Protein AF-A0A538EC17-F1 (afdb_monomer_lite)

Sequence (114 aa):
MIHNLARRTAIVAAAILASVFLIAAPARGELFHPRQQWLREATNGLFLHWGMRTAPGHQDCAAWEQAVTDGGWDANYWVTEGLKLHVQYLVLASFHSRLGYARAWPSAIPGSCS

Radius of gyration: 28.58 Å; chains: 1; bounding box: 36×23×93 Å

Foldseek 3Di:
DVVVVVVVVVVVVVVVVVVVVVPPDPPPDPPDDVVCVLVVPWPAEEEDDAAQCDPVHHPDPVVRVCCCVVVPPDPVVVVVVCVVVVGSYYHYCCADPPRFHDPPDDDPPPRHDD

pLDDT: mean 85.37, std 10.19, range [56.25, 98.12]

Structure (mmCIF, N/CA/C/O backbone):
data_AF-A0A538EC17-F1
#
_entry.id   AF-A0A538EC17-F1
#
loop_
_atom_site.group_PDB
_atom_site.id
_atom_site.type_symbol
_atom_site.label_atom_id
_atom_site.label_alt_id
_atom_site.label_comp_id
_atom_site.label_asym_id
_atom_site.label_entity_id
_atom_site.label_seq_id
_atom_site.pdbx_PDB_ins_code
_atom_site.Cartn_x
_atom_site.Cartn_y
_atom_site.Cartn_z
_atom_site.occupancy
_atom_site.B_iso_or_equiv
_atom_site.auth_seq_id
_atom_site.auth_comp_id
_atom_site.auth_asym_id
_atom_site.auth_atom_id
_atom_site.pdbx_PDB_model_num
ATOM 1 N N . MET A 1 1 ? 7.850 -5.585 74.535 1.00 60.94 1 MET A N 1
ATOM 2 C CA . MET A 1 1 ? 8.252 -6.138 73.216 1.00 60.94 1 MET A CA 1
ATOM 3 C C . MET A 1 1 ? 7.045 -6.451 72.316 1.00 60.94 1 MET A C 1
ATOM 5 O O . MET A 1 1 ? 7.040 -6.026 71.170 1.00 60.94 1 MET A O 1
ATOM 9 N N . ILE A 1 2 ? 5.992 -7.093 72.841 1.00 62.22 2 ILE A N 1
ATOM 10 C CA . ILE A 1 2 ? 4.789 -7.532 72.095 1.00 62.22 2 ILE A CA 1
ATOM 11 C C . ILE A 1 2 ? 3.976 -6.373 71.471 1.00 62.22 2 ILE A C 1
ATOM 13 O O . ILE A 1 2 ? 3.570 -6.465 70.316 1.00 62.22 2 ILE A O 1
ATOM 17 N N . HIS A 1 3 ? 3.812 -5.237 72.163 1.00 62.72 3 HIS A N 1
ATOM 18 C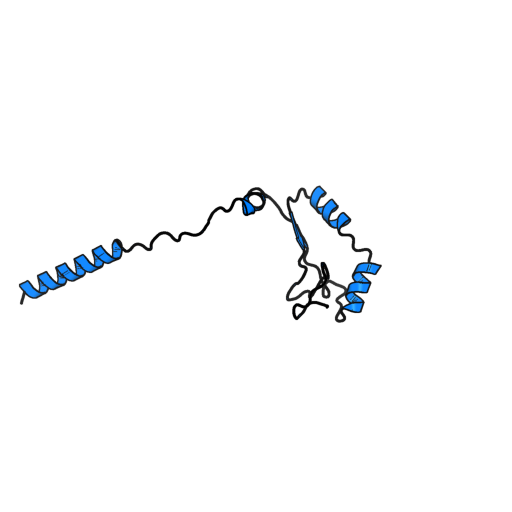 CA . HIS A 1 3 ? 3.094 -4.072 71.610 1.00 62.72 3 HIS A CA 1
ATOM 19 C C . HIS A 1 3 ? 3.777 -3.441 70.384 1.00 62.72 3 HIS A C 1
ATOM 21 O O . HIS A 1 3 ? 3.100 -2.951 69.482 1.00 62.72 3 HIS A O 1
ATOM 27 N N . ASN A 1 4 ? 5.112 -3.501 70.306 1.00 70.94 4 ASN A N 1
ATOM 28 C CA . ASN A 1 4 ? 5.855 -3.002 69.146 1.00 70.94 4 ASN A CA 1
ATOM 29 C C . ASN A 1 4 ? 5.720 -3.928 67.934 1.00 70.94 4 ASN A C 1
ATOM 31 O O . ASN A 1 4 ? 5.745 -3.442 66.806 1.00 70.94 4 ASN A O 1
ATOM 35 N N . LEU A 1 5 ? 5.555 -5.236 68.157 1.00 77.31 5 LEU A N 1
ATOM 36 C CA . LEU A 1 5 ? 5.318 -6.197 67.083 1.00 77.31 5 LEU A CA 1
ATOM 37 C C . LEU A 1 5 ? 3.922 -5.996 66.486 1.00 77.31 5 LEU A C 1
ATOM 39 O O . LEU A 1 5 ? 3.818 -5.765 65.289 1.00 77.31 5 LEU A O 1
ATOM 43 N N . ALA A 1 6 ? 2.879 -5.945 67.321 1.00 79.19 6 ALA A N 1
ATOM 44 C CA . ALA A 1 6 ? 1.502 -5.717 66.871 1.00 79.19 6 ALA A CA 1
ATOM 45 C C . ALA A 1 6 ? 1.340 -4.396 66.095 1.00 79.19 6 ALA A C 1
ATOM 47 O O . ALA A 1 6 ? 0.683 -4.354 65.055 1.00 79.19 6 ALA A O 1
ATOM 48 N N . ARG A 1 7 ? 2.003 -3.324 66.552 1.00 83.31 7 ARG A N 1
ATOM 49 C CA . ARG A 1 7 ? 2.001 -2.025 65.866 1.00 83.31 7 ARG A CA 1
ATOM 50 C C . ARG A 1 7 ? 2.695 -2.085 64.502 1.00 83.31 7 ARG A C 1
ATOM 52 O O . ARG A 1 7 ? 2.199 -1.496 63.549 1.00 83.31 7 ARG A O 1
ATOM 59 N N . ARG A 1 8 ? 3.813 -2.810 64.386 1.00 84.06 8 ARG A N 1
ATOM 60 C CA . ARG A 1 8 ? 4.512 -3.018 63.104 1.00 84.06 8 ARG A CA 1
ATOM 61 C C . ARG A 1 8 ? 3.663 -3.834 62.132 1.00 84.06 8 ARG A C 1
ATOM 63 O O . ARG A 1 8 ? 3.562 -3.452 60.972 1.00 84.06 8 ARG A O 1
ATOM 70 N N . THR A 1 9 ? 3.002 -4.889 62.607 1.00 86.56 9 THR A N 1
ATOM 71 C CA . THR A 1 9 ? 2.109 -5.711 61.778 1.00 86.56 9 THR A CA 1
ATOM 72 C C . THR A 1 9 ? 0.923 -4.902 61.257 1.00 86.56 9 THR A C 1
ATOM 74 O O . THR A 1 9 ? 0.600 -4.992 60.077 1.00 86.56 9 THR A O 1
ATOM 77 N N . ALA A 1 10 ? 0.319 -4.055 62.097 1.00 87.69 10 ALA A N 1
ATOM 78 C CA . ALA A 1 10 ? -0.781 -3.181 61.689 1.00 87.69 10 ALA A CA 1
ATOM 79 C C . ALA A 1 10 ? -0.356 -2.154 60.625 1.00 87.69 10 ALA A C 1
ATOM 81 O O . ALA A 1 10 ? -1.093 -1.920 59.671 1.00 87.69 10 ALA A O 1
ATOM 82 N N . ILE A 1 11 ? 0.847 -1.581 60.746 1.00 88.62 11 ILE A N 1
ATOM 83 C CA . ILE A 1 11 ? 1.389 -0.640 59.752 1.00 88.62 11 ILE A CA 1
ATOM 84 C C . ILE A 1 11 ? 1.641 -1.342 58.414 1.00 88.62 11 ILE A C 1
ATOM 86 O O . ILE A 1 11 ? 1.278 -0.808 57.371 1.00 88.62 11 ILE A O 1
ATOM 90 N N . VAL A 1 12 ? 2.224 -2.544 58.432 1.00 88.75 12 VAL A N 1
ATOM 91 C CA . VAL A 1 12 ? 2.475 -3.319 57.207 1.00 88.75 12 VAL A CA 1
ATOM 92 C C . VAL A 1 12 ? 1.161 -3.731 56.544 1.00 88.75 12 VAL A C 1
ATOM 94 O O . VAL A 1 12 ? 1.015 -3.564 55.337 1.00 88.75 12 VAL A O 1
ATOM 97 N N . ALA A 1 13 ? 0.176 -4.192 57.318 1.00 87.62 13 ALA A N 1
ATOM 98 C CA . ALA A 1 13 ? -1.147 -4.528 56.798 1.00 87.62 13 ALA A CA 1
ATOM 99 C C . ALA A 1 13 ? -1.848 -3.306 56.181 1.00 87.62 13 ALA A C 1
ATOM 101 O O . ALA A 1 13 ? -2.409 -3.408 55.093 1.00 87.62 13 ALA A O 1
ATOM 102 N N . ALA A 1 14 ? -1.761 -2.139 56.828 1.00 86.12 14 ALA A N 1
ATOM 103 C CA . ALA A 1 14 ? -2.302 -0.891 56.296 1.00 86.12 14 ALA A CA 1
ATOM 104 C C . ALA A 1 14 ? -1.579 -0.440 55.016 1.00 86.12 14 ALA A C 1
ATOM 106 O O . ALA A 1 14 ? -2.231 0.014 54.081 1.00 86.12 14 ALA A O 1
ATOM 107 N N . ALA A 1 15 ? -0.254 -0.604 54.939 1.00 84.56 15 ALA A N 1
ATOM 108 C CA . ALA A 1 15 ? 0.530 -0.279 53.749 1.00 84.56 15 ALA A CA 1
ATOM 109 C C . ALA A 1 15 ? 0.210 -1.207 52.564 1.00 84.56 15 ALA A C 1
ATOM 111 O O . ALA A 1 15 ? 0.114 -0.737 51.433 1.00 84.56 15 ALA A O 1
ATOM 112 N N . ILE A 1 16 ? -0.008 -2.503 52.821 1.00 84.50 16 ILE A N 1
ATOM 113 C CA . ILE A 1 16 ? -0.431 -3.477 51.804 1.00 84.50 16 ILE A CA 1
ATOM 114 C C . ILE A 1 16 ? -1.869 -3.194 51.347 1.00 84.50 16 ILE A C 1
ATOM 116 O O . ILE A 1 16 ? -2.143 -3.216 50.153 1.00 84.50 16 ILE A O 1
ATOM 120 N N . LEU A 1 17 ? -2.795 -2.871 52.258 1.00 82.44 17 LEU A N 1
ATOM 121 C CA . LEU A 1 17 ? -4.143 -2.455 51.854 1.00 82.44 17 LEU A CA 1
ATOM 122 C C . LEU A 1 17 ? -4.105 -1.167 51.020 1.00 82.44 17 LEU A C 1
ATOM 124 O O . LEU A 1 17 ? -4.785 -1.076 50.004 1.00 82.44 17 LEU A O 1
ATOM 128 N N . ALA A 1 18 ? -3.295 -0.185 51.419 1.00 80.12 18 ALA A N 1
ATOM 129 C CA . ALA A 1 18 ? -3.161 1.071 50.690 1.00 80.12 18 ALA A CA 1
ATOM 130 C C . ALA A 1 18 ? -2.568 0.870 49.285 1.00 80.12 18 ALA A C 1
ATOM 132 O O . ALA A 1 18 ? -3.008 1.531 48.346 1.00 80.12 18 ALA A O 1
ATOM 133 N N . SER A 1 19 ? -1.628 -0.066 49.104 1.00 75.25 19 SER A N 1
ATOM 134 C CA . SER A 1 19 ? -1.074 -0.375 47.780 1.00 75.25 19 SER A CA 1
ATOM 135 C C . SER A 1 19 ? -2.064 -1.105 46.869 1.00 75.25 19 SER A C 1
ATOM 137 O O . SER A 1 19 ? -2.025 -0.891 45.660 1.00 75.25 19 SER A O 1
ATOM 139 N N . VAL A 1 20 ? -3.007 -1.875 47.428 1.00 69.56 20 VAL A N 1
ATOM 140 C CA . VAL A 1 20 ? -4.125 -2.467 46.670 1.00 69.56 20 VAL A CA 1
ATOM 141 C C . VAL A 1 20 ? -5.105 -1.400 46.169 1.00 69.56 20 VAL A C 1
ATOM 143 O O . VAL A 1 20 ? -5.707 -1.604 45.124 1.00 69.56 20 VAL A O 1
ATOM 146 N N . PHE A 1 21 ? -5.244 -0.252 46.844 1.00 64.12 21 PHE A N 1
ATOM 147 C CA . PHE A 1 21 ? -6.096 0.861 46.387 1.00 64.12 21 PHE A CA 1
ATOM 148 C C . PHE A 1 21 ? -5.386 1.870 45.470 1.00 64.12 21 PHE A C 1
ATOM 150 O O . PHE A 1 21 ? -6.052 2.692 44.845 1.00 64.12 21 PHE A O 1
ATOM 157 N N . LEU A 1 22 ? -4.061 1.781 45.314 1.00 67.56 22 LEU A N 1
ATOM 158 C CA . LEU A 1 22 ? -3.286 2.535 44.316 1.00 67.56 22 LEU A CA 1
ATOM 159 C C . LEU A 1 22 ? -3.315 1.863 42.929 1.00 67.56 22 LEU A C 1
ATOM 161 O O . LEU A 1 22 ? -2.360 1.977 42.158 1.00 67.56 22 LEU A O 1
ATOM 165 N N . ILE A 1 23 ? -4.410 1.159 42.613 1.00 66.38 23 ILE A N 1
ATOM 166 C CA . ILE A 1 23 ? -4.672 0.561 41.299 1.00 66.38 23 ILE A CA 1
ATOM 167 C C . ILE A 1 23 ? -4.445 1.655 40.260 1.00 66.38 23 ILE A C 1
ATOM 169 O O . ILE A 1 23 ? -5.073 2.713 40.331 1.00 66.38 23 ILE A O 1
ATOM 173 N N . ALA A 1 24 ? -3.496 1.417 39.353 1.00 67.00 24 ALA A N 1
ATOM 174 C CA . ALA A 1 24 ? -3.089 2.366 38.329 1.00 67.00 24 ALA A CA 1
ATOM 175 C C . ALA A 1 24 ? -4.323 3.038 37.716 1.00 67.00 24 ALA A C 1
ATOM 177 O O . ALA A 1 24 ? -5.245 2.351 37.270 1.00 67.00 24 ALA A O 1
ATOM 178 N N . ALA A 1 25 ? -4.354 4.375 37.733 1.00 72.00 25 ALA A N 1
ATOM 179 C CA . ALA A 1 25 ? -5.423 5.121 37.086 1.00 72.00 25 ALA A CA 1
ATOM 180 C C . ALA A 1 25 ? -5.595 4.575 35.659 1.00 72.00 25 ALA A C 1
ATOM 182 O O . ALA A 1 25 ? -4.582 4.359 34.982 1.00 72.00 25 ALA A O 1
ATOM 183 N N . PRO A 1 26 ? -6.834 4.315 35.201 1.00 74.38 26 PRO A N 1
ATOM 184 C CA . PRO A 1 26 ? -7.045 3.747 33.881 1.00 74.38 26 PRO A CA 1
ATOM 185 C C . PRO A 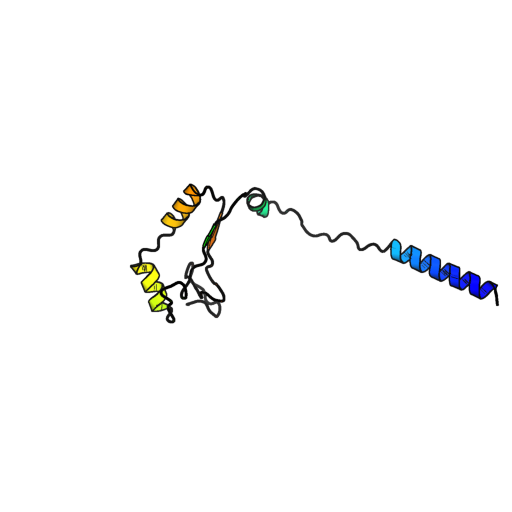1 26 ? -6.348 4.640 32.857 1.00 74.38 26 PRO A C 1
ATOM 187 O O . PRO A 1 26 ? -6.533 5.863 32.860 1.00 74.38 26 PRO A O 1
ATOM 190 N N . ALA A 1 27 ? -5.504 4.038 32.020 1.00 75.56 27 ALA A N 1
ATOM 191 C CA . ALA A 1 27 ? -4.804 4.766 30.977 1.00 75.56 27 ALA A CA 1
ATOM 192 C C . ALA A 1 27 ? -5.842 5.479 30.100 1.00 75.56 27 ALA A C 1
ATOM 194 O O . ALA A 1 27 ? -6.700 4.843 29.489 1.00 75.56 27 ALA A O 1
ATOM 195 N N . ARG A 1 28 ? -5.782 6.813 30.056 1.00 76.88 28 ARG A N 1
ATOM 196 C CA . ARG A 1 28 ? -6.694 7.654 29.265 1.00 76.88 28 ARG A CA 1
ATOM 197 C C . ARG A 1 28 ? -6.247 7.718 27.805 1.00 76.88 28 ARG A C 1
ATOM 199 O O . ARG A 1 28 ? -5.983 8.794 27.278 1.00 76.88 28 ARG A O 1
ATOM 206 N N . GLY A 1 29 ? -6.111 6.556 27.173 1.00 82.12 29 GLY A N 1
ATOM 207 C CA . GLY A 1 29 ? -5.905 6.474 25.733 1.00 82.12 29 GLY A CA 1
ATOM 208 C C . GLY A 1 29 ? -7.210 6.766 25.001 1.00 82.12 29 GLY A C 1
ATOM 209 O O . GLY A 1 29 ? -8.267 6.273 25.397 1.00 82.12 29 GLY A O 1
ATOM 210 N N . GLU A 1 30 ? -7.151 7.552 23.929 1.00 85.75 30 GLU A N 1
ATOM 211 C CA . GLU A 1 30 ? -8.270 7.647 22.995 1.00 85.75 30 GLU A CA 1
ATOM 212 C C . GLU A 1 30 ? -8.412 6.298 22.276 1.00 85.75 30 GLU A C 1
ATOM 214 O O . GLU A 1 30 ? -7.665 5.985 21.352 1.00 85.75 30 GLU A O 1
ATOM 219 N N . LEU A 1 31 ? -9.348 5.469 22.742 1.00 85.88 31 LEU A N 1
ATOM 220 C CA . LEU A 1 31 ? -9.607 4.151 22.149 1.00 85.88 31 LEU A CA 1
ATOM 221 C C . LEU A 1 31 ? -10.382 4.260 20.829 1.00 85.88 31 LEU A C 1
ATOM 223 O O . LEU A 1 31 ? -10.248 3.413 19.948 1.00 85.88 31 LEU A O 1
ATOM 227 N N . PHE A 1 32 ? -11.187 5.316 20.687 1.00 91.12 32 PHE A N 1
ATOM 228 C CA . PHE A 1 32 ? -12.053 5.534 19.537 1.00 91.12 32 PHE A CA 1
ATOM 229 C C . PHE A 1 32 ? -11.994 6.994 19.092 1.00 91.12 32 PHE A C 1
ATOM 231 O O . PHE A 1 32 ? -12.723 7.835 19.607 1.00 91.12 32 PHE A O 1
ATOM 238 N N . HIS A 1 33 ? -11.172 7.281 18.083 1.00 92.19 33 HIS A N 1
ATOM 239 C CA . HIS A 1 33 ? -11.251 8.549 17.361 1.00 92.19 33 HIS A CA 1
ATOM 240 C C . HIS A 1 33 ? -12.200 8.391 16.158 1.00 92.19 33 HIS A C 1
ATOM 242 O O . HIS A 1 33 ? -12.001 7.457 15.371 1.00 92.19 33 HIS A O 1
ATOM 248 N N . PRO A 1 34 ? -13.173 9.298 15.921 1.00 94.25 34 PRO A N 1
ATOM 249 C CA . PRO A 1 34 ? -14.039 9.255 14.733 1.00 94.25 34 PRO A CA 1
ATOM 250 C C . PRO A 1 34 ? -13.299 9.120 13.388 1.00 94.25 34 PRO A C 1
ATOM 252 O O . PRO A 1 34 ? -13.758 8.418 12.496 1.00 94.25 34 PRO A O 1
ATOM 255 N N . ARG A 1 35 ? -12.089 9.685 13.256 1.00 94.81 35 ARG A N 1
ATOM 256 C CA . ARG A 1 35 ? -11.256 9.582 12.041 1.00 94.81 35 ARG A CA 1
ATOM 257 C C . ARG A 1 35 ? -10.786 8.163 11.704 1.00 94.81 35 ARG A C 1
ATOM 259 O O . ARG A 1 35 ? -10.342 7.926 10.590 1.00 94.81 35 ARG A O 1
ATOM 266 N N . GLN A 1 36 ? -10.865 7.232 12.650 1.00 95.19 36 GLN A N 1
ATOM 267 C CA . GLN A 1 36 ? -10.508 5.823 12.461 1.00 95.19 36 GLN A CA 1
ATOM 268 C C . GLN A 1 36 ? -11.740 4.928 12.266 1.00 95.19 36 GLN A C 1
ATOM 270 O O . GLN A 1 36 ? -11.594 3.712 12.170 1.00 95.19 36 GLN A O 1
ATOM 275 N N . GLN A 1 37 ? -12.952 5.496 12.264 1.00 95.31 37 GLN A N 1
ATOM 276 C CA . GLN A 1 37 ? -14.186 4.720 12.139 1.00 95.31 37 GLN A CA 1
ATOM 277 C C . GLN A 1 37 ? -14.199 3.900 10.846 1.00 95.31 37 GLN A C 1
ATOM 279 O O . GLN A 1 37 ? -14.430 2.699 10.913 1.00 95.31 37 GLN A O 1
ATOM 284 N N . TRP A 1 38 ? -13.811 4.509 9.721 1.00 95.31 38 TRP A N 1
ATOM 285 C CA . TRP A 1 38 ? -13.711 3.826 8.427 1.00 95.31 38 TRP A CA 1
ATOM 286 C C . TRP A 1 38 ? -12.825 2.570 8.481 1.00 95.31 38 TRP A C 1
ATOM 288 O O . TRP A 1 38 ? -13.165 1.553 7.889 1.00 95.31 38 TRP A O 1
ATOM 298 N N . LEU A 1 39 ? -11.707 2.614 9.218 1.00 95.56 39 LEU A N 1
ATOM 299 C CA . LEU A 1 39 ? -10.778 1.486 9.324 1.00 95.56 39 LEU A CA 1
ATOM 300 C C . LEU A 1 39 ? -11.349 0.374 10.207 1.00 95.56 39 LEU A C 1
ATOM 302 O O . LEU A 1 39 ? -11.109 -0.796 9.943 1.00 95.56 39 LEU A O 1
ATOM 306 N N . ARG A 1 40 ? -12.106 0.732 11.251 1.00 94.75 40 ARG A N 1
ATOM 307 C CA . ARG A 1 40 ? -12.799 -0.246 12.106 1.00 94.75 40 ARG A CA 1
ATOM 308 C C . ARG A 1 40 ? -13.976 -0.913 11.401 1.00 94.75 40 ARG A C 1
ATOM 310 O O . ARG A 1 40 ? -14.292 -2.052 11.718 1.00 94.75 40 ARG A O 1
ATOM 317 N N . GLU A 1 41 ? -14.633 -0.197 10.496 1.00 96.25 41 GLU A N 1
ATOM 318 C CA . GLU A 1 41 ? -15.739 -0.714 9.684 1.00 96.25 41 GLU A CA 1
ATOM 319 C C . GLU A 1 41 ? -15.249 -1.526 8.476 1.00 96.25 41 GLU A C 1
ATOM 321 O O . GLU A 1 41 ? -15.999 -2.341 7.938 1.00 96.25 41 GLU A O 1
ATOM 326 N N . ALA A 1 42 ? -13.994 -1.339 8.059 1.00 97.25 42 ALA A N 1
ATOM 327 C CA . ALA A 1 42 ? -13.379 -2.142 7.016 1.00 97.25 42 ALA A CA 1
ATOM 328 C C . ALA A 1 42 ? -13.203 -3.602 7.467 1.00 97.25 42 ALA A C 1
ATOM 330 O O . ALA A 1 42 ? -12.746 -3.899 8.569 1.00 97.25 42 ALA A O 1
ATOM 331 N N . THR A 1 43 ? -13.533 -4.523 6.570 1.00 97.06 43 THR A N 1
ATOM 332 C CA . THR A 1 43 ? -13.371 -5.971 6.744 1.00 97.06 43 THR A CA 1
ATOM 333 C C . THR A 1 43 ? -12.116 -6.496 6.053 1.00 97.06 43 THR A C 1
ATOM 335 O O . THR A 1 43 ? -11.545 -7.495 6.490 1.00 97.06 43 THR A O 1
ATOM 338 N N . ASN A 1 44 ? -11.657 -5.828 4.993 1.00 96.75 44 ASN A N 1
ATOM 339 C CA . ASN A 1 44 ? -10.468 -6.190 4.240 1.00 96.75 44 ASN A CA 1
ATOM 340 C C . ASN A 1 44 ? -9.785 -4.957 3.617 1.00 96.75 44 ASN A C 1
ATOM 342 O O . ASN A 1 44 ? -10.390 -3.941 3.269 1.00 96.75 44 ASN A O 1
ATOM 3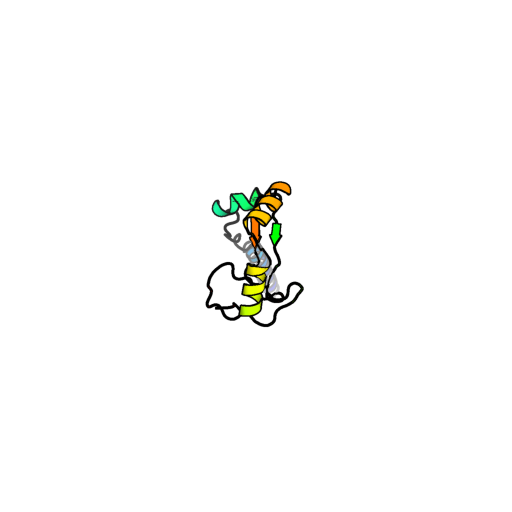46 N N . GLY A 1 45 ? -8.473 -5.082 3.451 1.00 97.31 45 GLY A N 1
ATOM 347 C CA . GLY A 1 45 ? -7.634 -4.117 2.756 1.00 97.31 45 GLY A CA 1
ATOM 348 C C . GLY A 1 45 ? -6.590 -4.842 1.922 1.00 97.31 45 GLY A C 1
ATOM 349 O O . GLY A 1 45 ? -6.251 -5.993 2.203 1.00 97.31 45 GLY A O 1
ATOM 350 N N . LEU A 1 46 ? -6.069 -4.165 0.903 1.00 96.56 46 LEU A N 1
ATOM 351 C CA . LEU A 1 46 ? -4.996 -4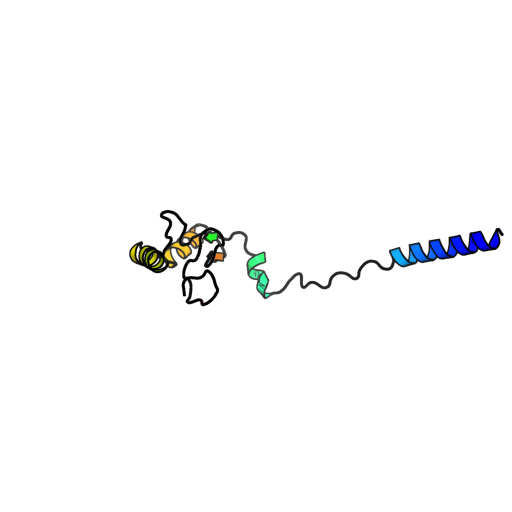.684 0.058 1.00 96.56 46 LEU A CA 1
ATOM 352 C C . LEU A 1 46 ? -3.719 -3.875 0.290 1.00 96.56 46 LEU A C 1
ATOM 354 O O . LEU A 1 46 ? -3.702 -2.654 0.139 1.00 96.56 46 LEU A O 1
ATOM 358 N N . PHE A 1 47 ? -2.641 -4.574 0.649 1.00 95.62 47 PHE A N 1
ATOM 359 C CA . PHE A 1 47 ? -1.331 -3.972 0.873 1.00 95.62 47 PHE A CA 1
ATOM 360 C C . PHE A 1 47 ? -0.369 -4.343 -0.260 1.00 95.62 47 PHE A C 1
ATOM 362 O O . PHE A 1 47 ? 0.137 -5.464 -0.336 1.00 95.62 47 PHE A O 1
ATOM 369 N N . LEU A 1 48 ? -0.084 -3.371 -1.121 1.00 92.19 48 LEU A N 1
ATOM 370 C CA . LEU A 1 48 ? 0.837 -3.486 -2.242 1.00 92.19 48 LEU A CA 1
ATOM 371 C C . LEU A 1 48 ? 2.285 -3.292 -1.771 1.00 92.19 48 LEU A C 1
ATOM 373 O O . LEU A 1 48 ? 2.726 -2.173 -1.494 1.00 92.19 48 LEU A O 1
ATOM 377 N N . HIS A 1 49 ? 3.018 -4.403 -1.685 1.00 92.50 49 HIS A N 1
ATOM 378 C CA . HIS A 1 49 ? 4.456 -4.422 -1.422 1.00 92.50 49 HIS A CA 1
ATOM 379 C C . HIS A 1 49 ? 5.213 -4.434 -2.743 1.00 92.50 49 HIS A C 1
ATOM 381 O O . HIS A 1 49 ? 5.298 -5.464 -3.410 1.00 92.50 49 HIS A O 1
ATOM 387 N N . TRP A 1 50 ? 5.749 -3.279 -3.117 1.00 88.75 50 TRP A N 1
ATOM 388 C CA . TRP A 1 50 ? 6.407 -3.090 -4.398 1.00 88.75 50 TRP A CA 1
ATOM 389 C C . TRP A 1 50 ? 7.429 -1.959 -4.309 1.00 88.75 50 TRP A C 1
ATOM 391 O O . TRP A 1 50 ? 7.261 -1.024 -3.534 1.00 88.75 50 TRP A O 1
ATOM 401 N N . GLY A 1 51 ? 8.508 -2.066 -5.072 1.00 89.25 51 GLY A N 1
ATOM 402 C CA . GLY A 1 51 ? 9.634 -1.132 -5.039 1.00 89.25 51 GLY A CA 1
ATOM 403 C C . GLY A 1 51 ? 10.833 -1.664 -5.810 1.00 89.25 51 GLY A C 1
ATOM 404 O O . GLY A 1 51 ? 10.786 -2.796 -6.298 1.00 89.25 51 GLY A O 1
ATOM 405 N N . MET A 1 52 ? 11.906 -0.871 -5.866 1.00 89.62 52 MET A N 1
ATOM 406 C CA . MET A 1 52 ? 13.122 -1.120 -6.657 1.00 89.62 52 MET A CA 1
ATOM 407 C C . MET A 1 52 ? 13.641 -2.560 -6.657 1.00 89.62 52 MET A C 1
ATOM 409 O O . MET A 1 52 ? 14.148 -3.016 -7.668 1.00 89.62 52 MET A O 1
ATOM 413 N N . ARG A 1 53 ? 13.562 -3.295 -5.545 1.00 90.44 53 ARG A N 1
ATOM 414 C CA . ARG A 1 53 ? 14.093 -4.668 -5.441 1.00 90.44 53 ARG A CA 1
ATOM 415 C C . ARG A 1 53 ? 13.046 -5.761 -5.672 1.00 90.44 53 ARG A C 1
ATOM 417 O O . ARG A 1 53 ? 13.345 -6.933 -5.450 1.00 90.44 53 ARG A O 1
ATOM 424 N N . THR A 1 54 ? 11.835 -5.401 -6.096 1.00 90.44 54 THR A N 1
ATOM 425 C CA . THR A 1 54 ? 10.879 -6.359 -6.676 1.00 90.44 54 THR A CA 1
ATOM 426 C C . THR A 1 54 ? 11.481 -6.893 -7.966 1.00 90.44 54 THR A C 1
ATOM 428 O O . THR A 1 54 ? 12.080 -6.125 -8.700 1.00 90.44 54 THR A O 1
ATOM 431 N N . ALA A 1 55 ? 11.363 -8.191 -8.242 1.00 90.00 55 ALA A N 1
ATOM 432 C CA . ALA A 1 55 ? 11.955 -8.768 -9.444 1.00 90.00 55 ALA A CA 1
ATOM 433 C C . ALA A 1 55 ? 11.329 -8.180 -10.735 1.00 90.00 55 ALA A C 1
ATOM 435 O O . ALA A 1 55 ? 10.100 -8.143 -10.822 1.00 90.00 55 ALA A O 1
ATOM 436 N N . PRO A 1 56 ? 12.141 -7.797 -11.743 1.00 89.50 56 PRO A N 1
ATOM 437 C CA . PRO A 1 56 ? 13.607 -7.733 -11.719 1.00 89.50 56 PRO A CA 1
ATOM 438 C C . PRO A 1 56 ? 14.113 -6.579 -10.836 1.00 89.50 56 PRO A C 1
ATOM 440 O O . PRO A 1 56 ? 13.648 -5.455 -10.945 1.00 89.50 56 PRO A O 1
ATOM 443 N N . GLY A 1 57 ? 15.069 -6.860 -9.946 1.00 90.81 57 GLY A N 1
ATOM 444 C CA . GLY A 1 57 ? 15.547 -5.862 -8.989 1.00 90.81 57 GLY A CA 1
ATOM 445 C C . GLY A 1 57 ? 16.487 -4.828 -9.615 1.00 90.81 57 GLY A C 1
ATOM 446 O O . GLY A 1 57 ? 17.427 -5.182 -10.324 1.00 90.81 57 GLY A O 1
ATOM 447 N N . HIS A 1 58 ? 16.288 -3.563 -9.266 1.00 91.56 58 HIS A N 1
ATOM 448 C CA . HIS A 1 58 ? 17.072 -2.405 -9.673 1.00 91.56 58 HIS A CA 1
ATOM 449 C C . HIS A 1 58 ? 17.937 -1.890 -8.513 1.00 91.56 58 HIS A C 1
ATOM 451 O O . HIS A 1 58 ? 17.534 -1.907 -7.347 1.00 91.56 58 HIS A O 1
ATOM 457 N N . GLN A 1 59 ? 19.144 -1.426 -8.840 1.00 88.62 59 GLN A N 1
ATOM 458 C CA . GLN A 1 59 ? 20.059 -0.762 -7.896 1.00 88.62 59 GLN A CA 1
ATOM 459 C C . GLN A 1 59 ? 20.178 0.745 -8.152 1.00 88.62 59 GLN A C 1
ATOM 461 O O . GLN A 1 59 ? 20.693 1.464 -7.303 1.00 88.62 59 GLN A O 1
ATOM 466 N N . ASP A 1 60 ? 19.689 1.205 -9.303 1.00 87.75 60 ASP A N 1
ATOM 467 C CA . ASP A 1 60 ? 19.697 2.600 -9.720 1.00 87.75 60 ASP A CA 1
ATOM 468 C C . ASP A 1 60 ? 18.266 3.145 -9.751 1.00 87.75 60 ASP A C 1
ATOM 470 O O . ASP A 1 60 ? 17.349 2.499 -10.266 1.00 87.75 60 ASP A O 1
ATOM 474 N N . CYS A 1 61 ? 18.084 4.327 -9.169 1.00 84.44 61 CYS A N 1
ATOM 475 C CA . CYS A 1 61 ? 16.784 4.973 -9.059 1.00 84.44 61 CYS A CA 1
ATOM 476 C C . CYS A 1 61 ? 16.214 5.358 -10.427 1.00 84.44 61 CYS A C 1
ATOM 478 O O . CYS A 1 61 ? 15.033 5.137 -10.665 1.00 84.44 61 CYS A O 1
ATOM 480 N N . ALA A 1 62 ? 17.030 5.902 -11.334 1.00 87.44 62 ALA A N 1
ATOM 481 C CA . ALA A 1 62 ? 16.546 6.319 -12.647 1.00 87.44 62 ALA A CA 1
ATOM 482 C C . ALA A 1 62 ? 16.109 5.107 -13.481 1.00 87.44 62 ALA A C 1
ATOM 484 O O . ALA A 1 62 ? 15.042 5.132 -14.088 1.00 87.44 62 ALA A O 1
ATOM 485 N N . ALA A 1 63 ? 16.874 4.016 -13.430 1.00 90.06 63 ALA A N 1
ATOM 486 C CA . ALA A 1 63 ? 16.521 2.757 -14.072 1.00 90.06 63 ALA A CA 1
ATOM 487 C C . ALA A 1 63 ? 15.223 2.157 -13.510 1.00 90.06 63 ALA A C 1
ATOM 489 O O . ALA A 1 63 ? 14.447 1.574 -14.263 1.00 90.06 63 ALA A O 1
ATOM 490 N N . TRP A 1 64 ? 14.977 2.289 -12.203 1.00 89.12 64 TRP A N 1
ATOM 491 C CA . TRP A 1 64 ? 13.715 1.869 -11.595 1.00 89.12 64 TRP A CA 1
ATOM 492 C C . TRP A 1 64 ? 12.537 2.720 -12.064 1.00 89.12 64 TRP A C 1
ATOM 494 O O . TRP A 1 64 ? 11.554 2.173 -12.550 1.00 89.12 64 TRP A O 1
ATOM 504 N N . GLU A 1 65 ? 12.640 4.044 -11.961 1.00 86.94 65 GLU A N 1
ATOM 505 C CA . GLU A 1 65 ? 11.572 4.960 -12.380 1.00 86.94 65 GLU A CA 1
ATOM 506 C C . GLU A 1 65 ? 11.235 4.785 -13.866 1.00 86.94 65 GLU A C 1
ATOM 508 O O . GLU A 1 65 ? 10.064 4.782 -14.255 1.00 86.94 65 GLU A O 1
ATOM 513 N N . GLN A 1 66 ? 12.258 4.553 -14.691 1.00 88.88 66 GLN A N 1
ATOM 514 C CA . GLN A 1 66 ? 12.076 4.209 -16.090 1.00 88.88 66 GLN A CA 1
ATOM 515 C C . GLN A 1 66 ? 11.359 2.863 -16.252 1.00 88.88 66 GLN A C 1
ATOM 517 O O . GLN A 1 66 ? 10.373 2.796 -16.974 1.00 88.88 66 GLN A O 1
ATOM 522 N N . ALA A 1 67 ? 11.788 1.804 -15.559 1.00 89.94 67 ALA A N 1
ATOM 523 C CA . ALA A 1 67 ? 11.138 0.494 -15.642 1.00 89.94 67 ALA A CA 1
ATOM 524 C C . ALA A 1 67 ? 9.671 0.519 -15.181 1.00 89.94 67 ALA A C 1
ATOM 526 O O . ALA A 1 67 ? 8.843 -0.198 -15.737 1.00 89.94 67 ALA A O 1
ATOM 527 N N . VAL A 1 68 ? 9.333 1.356 -14.200 1.00 87.88 68 VAL A N 1
ATOM 528 C CA . VAL A 1 68 ? 7.950 1.589 -13.763 1.00 87.88 68 VAL A CA 1
ATOM 529 C C . VAL A 1 68 ? 7.128 2.270 -14.857 1.00 87.88 68 VAL A C 1
ATOM 531 O O . VAL A 1 68 ? 6.030 1.813 -15.176 1.00 87.88 68 VAL A O 1
ATOM 534 N N . THR A 1 69 ? 7.669 3.347 -15.429 1.00 85.69 69 THR A N 1
ATOM 535 C CA . THR A 1 69 ? 6.981 4.170 -16.433 1.00 85.69 69 THR A CA 1
ATOM 536 C C . THR A 1 69 ? 6.811 3.412 -17.749 1.00 85.69 69 THR A C 1
ATOM 538 O O . THR A 1 69 ? 5.702 3.301 -18.268 1.00 85.69 69 THR A O 1
ATOM 541 N N . ASP A 1 70 ? 7.895 2.823 -18.250 1.00 90.88 70 ASP A N 1
ATOM 542 C CA . ASP A 1 70 ? 7.928 2.083 -19.514 1.00 90.88 70 ASP A CA 1
ATOM 543 C C . ASP A 1 70 ? 7.261 0.703 -19.378 1.00 90.88 70 ASP A C 1
ATOM 545 O O . ASP A 1 70 ? 6.750 0.151 -20.351 1.00 90.88 70 ASP A O 1
ATOM 549 N N . GLY A 1 71 ? 7.236 0.143 -18.163 1.00 87.19 71 GLY A N 1
ATOM 550 C CA . GLY A 1 71 ? 6.630 -1.154 -17.852 1.00 87.19 71 GLY A CA 1
ATOM 551 C C . GLY A 1 71 ? 5.104 -1.139 -17.753 1.00 87.19 71 GLY A C 1
ATOM 552 O O . GLY A 1 71 ? 4.507 -2.188 -17.513 1.00 87.19 71 GLY A O 1
ATOM 553 N N . GLY A 1 72 ? 4.467 0.022 -17.934 1.00 87.06 72 GLY A N 1
ATOM 554 C CA . GLY A 1 72 ? 3.010 0.145 -17.963 1.00 87.06 72 GLY A CA 1
ATOM 555 C C . GLY A 1 72 ? 2.352 0.077 -16.587 1.00 87.06 72 GLY A C 1
ATOM 556 O O . GLY A 1 72 ? 1.220 -0.395 -16.474 1.00 87.06 72 GLY A O 1
ATOM 557 N N . TRP A 1 73 ? 3.042 0.516 -15.530 1.00 86.88 73 TRP A N 1
ATOM 558 C CA . TRP A 1 73 ? 2.402 0.650 -14.225 1.00 86.88 73 TRP A CA 1
ATOM 559 C C . TRP A 1 73 ? 1.220 1.627 -14.299 1.00 86.88 73 TRP A C 1
ATOM 561 O O . TRP A 1 73 ? 1.353 2.747 -14.790 1.00 86.88 73 TRP A O 1
ATOM 571 N N . ASP A 1 74 ? 0.071 1.211 -13.767 1.00 88.69 74 ASP A N 1
ATOM 572 C CA . ASP A 1 74 ? -1.147 2.018 -13.723 1.00 88.69 74 ASP A CA 1
ATOM 573 C C . ASP A 1 74 ? -1.817 1.898 -12.348 1.00 88.69 74 ASP A C 1
ATOM 575 O O . ASP A 1 74 ? -2.215 0.815 -11.909 1.00 88.69 74 ASP A O 1
ATOM 579 N N . ALA A 1 75 ? -1.971 3.027 -11.656 1.00 88.94 75 ALA A N 1
ATOM 580 C CA . ALA A 1 75 ? -2.682 3.081 -10.384 1.00 88.94 75 ALA A CA 1
ATOM 581 C C . ALA A 1 75 ? -4.160 2.677 -10.528 1.00 88.94 75 ALA A C 1
ATOM 583 O O . ALA A 1 75 ? -4.703 2.017 -9.640 1.00 88.94 75 ALA A O 1
ATOM 584 N N .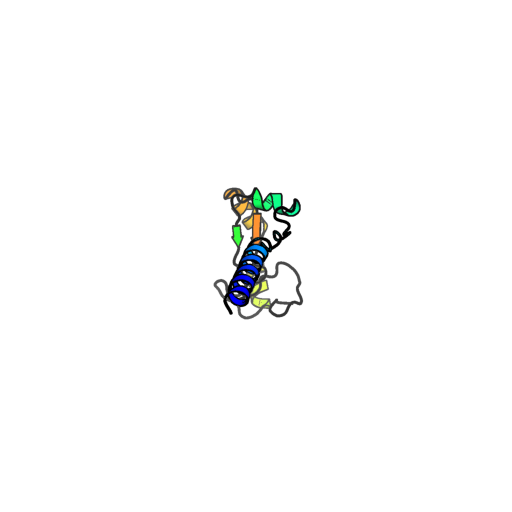 ASN A 1 76 ? -4.808 3.033 -11.643 1.00 94.00 76 ASN A N 1
ATOM 585 C CA . ASN A 1 76 ? -6.222 2.735 -11.874 1.00 94.00 76 ASN A CA 1
ATOM 586 C C . ASN A 1 76 ? -6.466 1.237 -12.027 1.00 94.00 76 ASN A C 1
ATOM 588 O O . ASN A 1 76 ? -7.496 0.738 -11.566 1.00 94.00 76 ASN A O 1
ATOM 592 N N . TYR A 1 77 ? -5.512 0.512 -12.616 1.00 94.06 77 TYR A N 1
ATOM 593 C CA . TYR A 1 77 ? -5.542 -0.945 -12.653 1.00 94.06 77 TYR A CA 1
ATOM 594 C C . TYR A 1 77 ? -5.627 -1.519 -11.233 1.00 94.06 77 TYR A C 1
ATOM 596 O O . TYR A 1 77 ? -6.560 -2.256 -10.923 1.00 94.06 77 TYR A O 1
ATOM 604 N N . TRP A 1 78 ? -4.733 -1.114 -10.325 1.00 93.44 78 TRP A N 1
ATOM 605 C CA . TRP A 1 78 ? -4.726 -1.622 -8.947 1.00 93.44 78 TRP A CA 1
ATOM 606 C C . TRP A 1 78 ? -5.958 -1.212 -8.135 1.00 93.44 78 TRP A C 1
ATOM 608 O O . TRP A 1 78 ? -6.450 -2.005 -7.331 1.00 93.44 78 TRP A O 1
ATOM 618 N N . VAL A 1 79 ? -6.498 -0.011 -8.365 1.00 96.44 79 VAL A N 1
ATOM 619 C CA . VAL A 1 79 ? -7.790 0.397 -7.791 1.00 96.44 79 VAL A CA 1
ATOM 620 C C . VAL A 1 79 ? -8.913 -0.508 -8.296 1.00 96.44 79 VAL A C 1
ATOM 622 O O . VAL A 1 79 ? -9.710 -1.000 -7.500 1.00 96.44 79 VAL A O 1
ATOM 625 N N . THR A 1 80 ? -8.943 -0.788 -9.598 1.00 98.06 80 THR A N 1
ATOM 626 C CA . THR A 1 80 ? -9.940 -1.668 -10.220 1.00 98.06 80 THR A CA 1
ATOM 627 C C . THR A 1 80 ? -9.852 -3.097 -9.682 1.00 98.06 80 THR A C 1
ATOM 629 O O . THR A 1 80 ? -10.878 -3.683 -9.341 1.00 98.06 80 THR A O 1
ATOM 632 N N . GLU A 1 81 ? -8.646 -3.653 -9.542 1.00 97.31 81 GLU A N 1
ATOM 633 C CA . GLU A 1 81 ? -8.442 -4.970 -8.925 1.00 97.31 81 GLU A CA 1
ATOM 634 C C . GLU A 1 81 ? -8.879 -4.986 -7.454 1.00 97.31 81 GLU A C 1
ATOM 636 O O . GLU A 1 81 ? -9.531 -5.930 -7.010 1.00 97.31 81 GLU A O 1
ATOM 641 N N . GLY A 1 82 ? -8.614 -3.912 -6.705 1.00 97.25 82 GLY A N 1
ATOM 642 C CA . GLY A 1 82 ? -9.116 -3.755 -5.340 1.00 97.25 82 GLY A CA 1
ATOM 643 C C . GLY A 1 82 ? -10.645 -3.795 -5.269 1.00 97.25 82 GLY A C 1
ATOM 644 O O . GLY A 1 82 ? -11.209 -4.509 -4.437 1.00 97.25 82 GLY A O 1
ATOM 645 N N . LEU A 1 83 ? -11.324 -3.092 -6.178 1.00 97.69 83 LEU A N 1
ATOM 646 C CA . LEU A 1 83 ? -12.786 -3.094 -6.255 1.00 97.69 83 LEU A CA 1
ATOM 647 C C . LEU A 1 83 ? -13.348 -4.491 -6.559 1.00 97.69 83 LEU A C 1
ATOM 649 O O . LEU A 1 83 ? -14.329 -4.888 -5.933 1.00 97.69 83 LEU A O 1
ATOM 653 N N . LYS A 1 84 ? -12.711 -5.265 -7.451 1.00 97.88 84 LYS A N 1
ATOM 654 C CA . LYS A 1 84 ? -13.095 -6.666 -7.733 1.00 97.88 84 LYS A CA 1
ATOM 655 C C . LYS A 1 84 ? -12.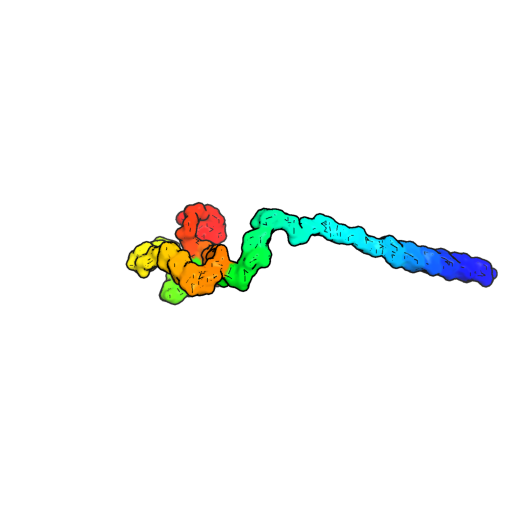948 -7.569 -6.508 1.00 97.88 84 LYS A C 1
ATOM 657 O O . LYS A 1 84 ? -13.751 -8.472 -6.306 1.00 97.88 84 LYS A O 1
ATOM 662 N N . LEU A 1 85 ? -11.930 -7.318 -5.686 1.00 97.38 85 LEU A N 1
ATOM 663 C CA . LEU A 1 85 ? -11.694 -8.020 -4.421 1.00 97.38 85 LEU A CA 1
ATOM 664 C C . LEU A 1 85 ? -12.556 -7.483 -3.266 1.00 97.38 85 LEU A C 1
ATOM 666 O O . LEU A 1 85 ? -12.441 -7.968 -2.139 1.00 97.38 85 LEU A O 1
ATOM 670 N N . HIS A 1 86 ? -13.410 -6.490 -3.533 1.00 97.25 86 HIS A N 1
ATOM 671 C CA . HIS A 1 86 ? -14.243 -5.811 -2.548 1.00 97.25 86 HIS A CA 1
ATOM 672 C C . HIS A 1 86 ? -13.449 -5.244 -1.359 1.00 97.25 86 HIS A C 1
ATOM 674 O O . HIS A 1 86 ? -13.967 -5.225 -0.244 1.00 97.25 86 HIS A O 1
ATOM 680 N N . VAL A 1 87 ? -12.203 -4.792 -1.568 1.00 98.12 87 VAL A N 1
ATOM 681 C CA . VAL A 1 87 ? -11.409 -4.168 -0.493 1.00 98.12 87 VAL A CA 1
ATOM 682 C C . VAL A 1 87 ? -11.887 -2.751 -0.197 1.00 98.12 87 VAL A C 1
ATOM 684 O O . VAL A 1 87 ? -12.236 -2.014 -1.117 1.00 98.12 87 VAL A O 1
ATOM 687 N N . GLN A 1 88 ? -11.896 -2.343 1.077 1.00 97.75 88 GLN A N 1
ATOM 688 C CA . GLN A 1 88 ? -12.337 -0.988 1.454 1.00 97.75 88 GLN A CA 1
ATOM 689 C C . GLN A 1 88 ? -11.201 0.038 1.450 1.00 97.75 88 GLN A C 1
ATOM 691 O O . GLN A 1 88 ? -11.456 1.241 1.448 1.00 97.75 88 GLN A O 1
ATOM 696 N N . TYR A 1 89 ? -9.948 -0.419 1.455 1.00 97.25 89 TYR A N 1
ATOM 697 C CA . TYR A 1 89 ? -8.788 0.459 1.392 1.00 97.25 89 TYR A CA 1
ATOM 698 C C . TYR A 1 89 ? -7.576 -0.221 0.760 1.00 97.25 89 TYR A C 1
ATOM 700 O O . TYR A 1 89 ? -7.420 -1.446 0.787 1.00 97.25 89 TYR A O 1
ATOM 708 N N . LEU A 1 90 ? -6.697 0.617 0.218 1.00 96.12 90 LEU A N 1
ATOM 709 C CA . LEU A 1 90 ? -5.402 0.232 -0.323 1.00 96.12 90 LEU A CA 1
ATOM 710 C C . LEU A 1 90 ? -4.296 0.870 0.511 1.00 96.12 90 LEU A C 1
ATOM 712 O O . LEU A 1 90 ? -4.399 2.027 0.917 1.00 96.12 90 LEU A O 1
ATOM 716 N N . VAL A 1 91 ? -3.215 0.127 0.720 1.00 94.56 91 VAL A N 1
ATOM 717 C CA . VAL A 1 91 ? -1.960 0.657 1.254 1.00 94.56 91 VAL A CA 1
ATOM 718 C C . VAL A 1 91 ? -0.870 0.378 0.233 1.00 94.56 91 VAL A C 1
ATOM 720 O O . VAL A 1 91 ? -0.654 -0.770 -0.149 1.00 94.56 91 VAL A O 1
ATOM 723 N N . LEU A 1 92 ? -0.179 1.426 -0.207 1.00 90.50 92 LEU A N 1
ATOM 724 C CA . LEU A 1 92 ? 1.004 1.311 -1.053 1.00 90.50 92 LEU A CA 1
ATOM 725 C C . LEU A 1 92 ? 2.251 1.507 -0.192 1.00 90.50 92 LEU A C 1
ATOM 727 O O . LEU A 1 92 ? 2.386 2.531 0.479 1.00 90.50 92 LEU A O 1
ATOM 731 N N . ALA A 1 93 ? 3.174 0.547 -0.232 1.00 89.12 93 ALA A N 1
ATOM 732 C CA . ALA A 1 93 ? 4.482 0.683 0.399 1.00 89.12 93 ALA A CA 1
ATOM 733 C C . ALA A 1 93 ? 5.372 1.643 -0.411 1.00 89.12 93 ALA A C 1
ATOM 735 O O . ALA A 1 93 ? 6.286 1.208 -1.102 1.00 89.12 93 ALA A O 1
ATOM 736 N N . SER A 1 94 ? 5.125 2.953 -0.328 1.00 82.12 94 SER A N 1
ATOM 737 C CA . SER A 1 94 ? 5.947 3.969 -1.014 1.00 82.12 94 SER A CA 1
ATOM 738 C C . SER A 1 94 ? 7.426 3.920 -0.608 1.00 82.12 94 SER A C 1
ATOM 740 O O . SER A 1 94 ? 8.311 4.316 -1.366 1.00 82.12 94 SER A O 1
ATOM 742 N N . PHE A 1 95 ? 7.707 3.382 0.578 1.00 85.31 95 PHE A N 1
ATOM 743 C CA . PHE A 1 95 ? 9.034 2.979 1.007 1.00 85.31 95 PHE A CA 1
ATOM 744 C C . PHE A 1 95 ? 8.961 1.659 1.774 1.00 85.31 95 PHE A C 1
ATOM 746 O O . PHE A 1 95 ? 8.106 1.473 2.642 1.00 85.31 95 PHE A O 1
ATOM 753 N N . HIS A 1 96 ? 9.904 0.761 1.499 1.00 88.12 96 HIS A N 1
ATOM 754 C CA . HIS A 1 96 ? 10.049 -0.503 2.203 1.00 88.12 96 HIS A CA 1
ATOM 755 C C . HIS A 1 96 ? 11.527 -0.772 2.506 1.00 88.12 96 HIS A C 1
ATOM 757 O O . HIS A 1 96 ? 12.355 -0.809 1.600 1.00 88.12 96 HIS A O 1
ATOM 763 N N . SER A 1 97 ? 11.867 -1.069 3.763 1.00 85.81 97 SER A N 1
ATOM 764 C CA . SER A 1 97 ? 13.264 -1.243 4.216 1.00 85.81 97 SER A CA 1
ATOM 765 C C . SER A 1 97 ? 14.076 -2.239 3.374 1.00 85.81 97 SER A C 1
ATOM 767 O O . SER A 1 97 ? 15.252 -2.023 3.099 1.00 85.81 97 SER A O 1
ATOM 769 N N . ARG A 1 98 ? 13.437 -3.334 2.944 1.00 86.94 98 ARG A N 1
ATOM 770 C CA . ARG A 1 98 ? 14.035 -4.339 2.050 1.00 86.94 98 ARG A CA 1
ATOM 771 C C . ARG A 1 98 ? 13.844 -4.078 0.553 1.00 86.94 98 ARG A C 1
ATOM 773 O O . ARG A 1 98 ? 14.796 -4.313 -0.188 1.00 86.94 98 ARG A O 1
ATOM 780 N N . LEU A 1 99 ? 12.645 -3.679 0.106 1.00 86.94 99 LEU A N 1
ATOM 781 C CA . LEU A 1 99 ? 12.317 -3.549 -1.321 1.00 86.94 99 LEU A CA 1
ATOM 782 C C . LEU A 1 99 ? 12.748 -2.204 -1.918 1.00 86.94 99 LEU A C 1
ATOM 784 O O . LEU A 1 99 ? 12.789 -2.073 -3.134 1.00 86.94 99 LEU A O 1
ATOM 788 N N . GLY A 1 100 ? 13.136 -1.243 -1.084 1.00 82.12 100 GLY A N 1
ATOM 789 C CA . GLY A 1 100 ? 13.519 0.091 -1.517 1.00 82.12 100 GLY A CA 1
ATOM 790 C C . GLY A 1 100 ? 12.309 0.994 -1.723 1.00 82.12 100 GLY A C 1
ATOM 791 O O . GLY A 1 100 ? 11.266 0.829 -1.089 1.00 82.12 100 GLY A O 1
ATOM 792 N N . TYR A 1 101 ? 12.489 1.987 -2.582 1.00 78.81 101 TYR A N 1
ATOM 793 C CA . TYR A 1 101 ? 11.535 3.059 -2.818 1.00 78.81 101 TYR A CA 1
ATOM 794 C C . TYR A 1 101 ? 10.647 2.764 -4.035 1.00 78.81 101 TYR A C 1
ATOM 796 O O . TYR A 1 101 ? 11.081 2.115 -4.986 1.00 78.81 101 TYR A O 1
ATOM 804 N N . ALA A 1 102 ? 9.410 3.250 -4.002 1.00 76.06 102 ALA A N 1
ATOM 805 C CA . ALA A 1 102 ? 8.548 3.404 -5.166 1.00 76.06 102 ALA A CA 1
ATOM 806 C C . ALA A 1 102 ? 8.037 4.846 -5.141 1.00 76.06 102 ALA A C 1
ATOM 808 O O . ALA A 1 102 ? 7.348 5.233 -4.190 1.00 76.06 102 ALA A O 1
ATOM 809 N N . ARG A 1 103 ? 8.403 5.666 -6.134 1.00 73.75 103 ARG A N 1
ATOM 810 C CA . ARG A 1 103 ? 8.044 7.087 -6.152 1.00 73.75 103 ARG A CA 1
ATOM 811 C C . ARG A 1 103 ? 6.548 7.288 -6.354 1.00 73.75 103 ARG A C 1
ATOM 813 O O . ARG A 1 103 ? 6.067 7.503 -7.455 1.00 73.75 103 ARG A O 1
ATOM 820 N N . ALA A 1 104 ? 5.804 7.296 -5.255 1.00 72.25 104 ALA A N 1
ATOM 821 C CA . ALA A 1 104 ? 4.425 7.768 -5.255 1.00 72.25 104 ALA A CA 1
ATOM 822 C C . ALA A 1 104 ? 4.346 9.310 -5.194 1.00 72.25 104 ALA A C 1
ATOM 824 O O . ALA A 1 104 ? 3.351 9.892 -5.613 1.00 72.25 104 ALA A O 1
ATOM 825 N N . TRP A 1 105 ? 5.388 9.978 -4.679 1.00 71.75 105 TRP A N 1
ATOM 826 C CA . TRP A 1 105 ? 5.515 11.441 -4.636 1.00 71.75 105 TRP A CA 1
ATOM 827 C C . TRP A 1 105 ? 6.989 11.867 -4.485 1.00 71.75 105 TRP A C 1
ATOM 829 O O . TRP A 1 105 ? 7.778 11.091 -3.936 1.00 71.75 105 TRP A O 1
ATOM 839 N N . PRO A 1 106 ? 7.381 13.088 -4.902 1.00 72.12 106 PRO A N 1
ATOM 840 C CA . PRO A 1 106 ? 8.732 13.612 -4.674 1.00 72.12 106 PRO A CA 1
ATOM 841 C C . PRO A 1 106 ? 9.078 13.674 -3.177 1.00 72.12 106 PRO A C 1
ATOM 843 O O . PRO A 1 106 ? 8.333 14.259 -2.393 1.00 72.12 106 PRO A O 1
ATOM 846 N N . SER A 1 107 ? 10.207 13.091 -2.763 1.00 71.56 107 SER A N 1
ATOM 847 C CA . SER A 1 107 ? 10.627 13.024 -1.356 1.00 71.56 107 SER A CA 1
ATOM 848 C C . SER A 1 107 ? 12.123 13.301 -1.210 1.00 71.56 107 SER A C 1
ATOM 850 O O . SER A 1 107 ? 12.911 12.897 -2.057 1.00 71.56 107 SER A O 1
ATOM 852 N N . ALA A 1 108 ? 12.506 13.976 -0.122 1.00 76.12 108 ALA A N 1
ATOM 853 C CA . ALA A 1 108 ? 13.901 14.225 0.263 1.00 76.12 108 ALA A CA 1
ATOM 854 C C . ALA A 1 108 ? 14.350 13.360 1.460 1.00 76.12 108 ALA A C 1
ATOM 856 O O . ALA A 1 108 ? 15.399 13.602 2.056 1.00 76.12 108 ALA A O 1
ATOM 857 N N . ILE A 1 109 ? 13.539 12.378 1.868 1.00 73.69 109 ILE A N 1
ATOM 858 C CA . ILE A 1 109 ? 13.856 11.506 3.006 1.00 73.69 109 ILE A CA 1
ATOM 859 C C . ILE A 1 109 ? 15.032 10.588 2.625 1.00 73.69 109 ILE A C 1
ATOM 861 O O . ILE A 1 109 ? 14.986 9.966 1.561 1.00 73.69 109 ILE A O 1
ATOM 865 N N . PRO A 1 110 ? 16.067 10.440 3.473 1.00 70.44 110 PRO A N 1
ATOM 866 C CA . PRO A 1 110 ? 17.170 9.520 3.207 1.00 70.44 110 PRO A CA 1
ATOM 867 C C . PRO A 1 110 ? 16.684 8.098 2.892 1.00 70.44 110 PRO A C 1
ATOM 869 O O . PRO A 1 110 ? 15.871 7.534 3.622 1.00 70.44 110 PRO A O 1
ATOM 872 N N . GLY A 1 111 ? 17.181 7.522 1.795 1.00 65.81 111 GLY A N 1
ATOM 873 C CA . GLY A 1 111 ? 16.748 6.210 1.297 1.00 65.81 111 GLY A CA 1
ATOM 874 C C . GLY A 1 111 ? 15.563 6.249 0.324 1.00 65.81 111 GLY A C 1
ATOM 875 O O . GLY A 1 111 ? 15.224 5.210 -0.240 1.00 65.81 111 GLY A O 1
ATOM 876 N N . SER A 1 112 ? 14.960 7.420 0.090 1.00 67.50 112 SER A N 1
ATOM 877 C CA . SER A 1 112 ? 14.105 7.658 -1.080 1.00 67.50 112 SER A CA 1
ATOM 878 C C . SER A 1 112 ? 14.934 8.132 -2.276 1.00 67.50 112 SER A C 1
ATOM 880 O O . SER A 1 112 ? 15.992 8.738 -2.101 1.00 67.50 112 SER A O 1
ATOM 882 N N . CYS A 1 113 ? 14.460 7.848 -3.489 1.00 67.75 113 CYS A N 1
ATOM 883 C CA . CYS A 1 113 ? 15.016 8.441 -4.699 1.00 67.75 113 CYS A CA 1
ATOM 884 C C . CYS A 1 113 ? 14.457 9.869 -4.836 1.00 67.75 113 CYS A C 1
ATOM 886 O O . CYS A 1 113 ? 13.269 10.052 -5.130 1.00 67.75 113 CYS A O 1
ATOM 888 N N . SER A 1 114 ? 15.291 10.875 -4.563 1.00 56.25 114 SER A N 1
ATOM 889 C CA . SER A 1 114 ? 14.987 12.310 -4.712 1.00 56.25 114 SER A CA 1
ATOM 890 C C . SER A 1 114 ? 15.293 12.820 -6.112 1.00 56.25 114 SER A C 1
ATOM 892 O O . SER A 1 114 ? 16.377 12.459 -6.610 1.00 56.25 114 SER A O 1
#

Secondary structure (DSSP, 8-state):
-HHHHHHHHHHHHHHHHHHHH---PPP------GGGHHHHH-S-EEEE--STTSSSP-SSHHHHHHHHHHTT--HHHHHHHHHHTT-SEEEE-SEETTTEE--SS---STTS--